Protein AF-A0A4D4MKD2-F1 (afdb_monomer_lite)

Structure (mmCIF, N/CA/C/O backbone):
data_AF-A0A4D4MKD2-F1
#
_entry.id   AF-A0A4D4MKD2-F1
#
loop_
_atom_site.group_PDB
_atom_site.id
_atom_site.type_symbol
_atom_site.label_atom_id
_atom_site.label_alt_id
_atom_site.label_comp_id
_atom_site.label_asym_id
_atom_site.label_entity_id
_atom_site.label_seq_id
_atom_site.pdbx_PDB_ins_code
_atom_site.Cartn_x
_atom_site.Cartn_y
_atom_site.Cartn_z
_atom_site.occupancy
_atom_site.B_iso_or_equiv
_atom_site.auth_seq_id
_atom_site.auth_comp_id
_atom_site.auth_asym_id
_atom_site.auth_atom_id
_atom_site.pdbx_PDB_model_num
ATOM 1 N N . MET A 1 1 ? 1.919 -8.644 10.568 1.00 84.56 1 MET A N 1
ATOM 2 C CA . MET A 1 1 ? 3.055 -7.917 9.960 1.00 84.56 1 MET A CA 1
ATOM 3 C C . MET A 1 1 ? 2.656 -7.557 8.543 1.00 84.56 1 MET A C 1
ATOM 5 O O . MET A 1 1 ? 2.285 -8.458 7.803 1.00 84.56 1 MET A O 1
ATOM 9 N N . THR A 1 2 ? 2.709 -6.273 8.194 1.00 95.94 2 THR A N 1
ATOM 10 C CA . THR A 1 2 ? 2.360 -5.762 6.858 1.00 95.94 2 THR A CA 1
ATOM 11 C C . THR A 1 2 ? 3.635 -5.260 6.192 1.00 95.94 2 THR A C 1
ATOM 13 O O . THR A 1 2 ? 4.411 -4.547 6.824 1.00 95.94 2 THR A O 1
ATOM 16 N N . VAL A 1 3 ? 3.877 -5.652 4.941 1.00 96.56 3 VAL A N 1
ATOM 17 C CA . VAL A 1 3 ? 5.058 -5.244 4.170 1.00 96.56 3 VAL A CA 1
ATOM 18 C C . VAL A 1 3 ? 4.607 -4.717 2.818 1.00 96.56 3 VAL A C 1
ATOM 20 O O . VAL A 1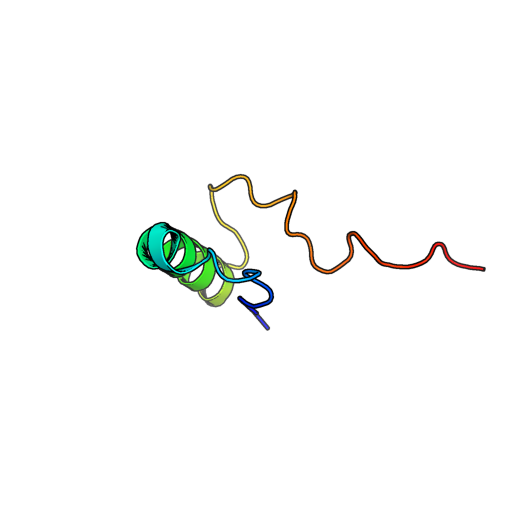 3 ? 3.805 -5.352 2.141 1.00 96.56 3 VAL A O 1
ATOM 23 N N . ALA A 1 4 ? 5.166 -3.579 2.416 1.00 97.50 4 ALA A N 1
ATOM 24 C CA . ALA A 1 4 ? 4.994 -3.007 1.091 1.00 97.50 4 ALA A CA 1
ATOM 25 C C . ALA A 1 4 ? 6.383 -2.765 0.487 1.00 97.50 4 ALA A C 1
ATOM 27 O O . ALA A 1 4 ? 7.083 -1.821 0.848 1.00 97.50 4 ALA A O 1
ATOM 28 N N . CYS A 1 5 ? 6.822 -3.676 -0.378 1.00 96.44 5 CYS A N 1
ATOM 29 C CA . CYS A 1 5 ? 8.144 -3.659 -1.002 1.00 96.44 5 CYS A CA 1
ATOM 30 C C . CYS A 1 5 ? 8.085 -4.281 -2.407 1.00 96.44 5 CYS A C 1
ATOM 32 O O . CYS A 1 5 ? 7.025 -4.701 -2.865 1.00 96.44 5 CYS A O 1
ATOM 34 N N . GLY A 1 6 ? 9.219 -4.331 -3.114 1.00 96.06 6 GLY A N 1
ATOM 35 C CA . GLY A 1 6 ? 9.284 -4.997 -4.421 1.00 96.06 6 GLY A CA 1
ATOM 36 C C . GLY A 1 6 ? 8.572 -4.245 -5.554 1.00 96.06 6 GLY A C 1
ATOM 37 O O . GLY A 1 6 ? 8.083 -4.864 -6.491 1.00 96.06 6 GLY A O 1
ATOM 38 N N . PHE A 1 7 ? 8.521 -2.910 -5.499 1.00 96.94 7 PHE A N 1
ATOM 39 C CA . PHE A 1 7 ? 7.831 -2.072 -6.495 1.00 96.94 7 PHE A CA 1
ATOM 40 C C . PHE A 1 7 ? 8.539 -1.937 -7.859 1.00 96.94 7 PHE A C 1
ATOM 42 O O . PHE A 1 7 ? 8.082 -1.179 -8.717 1.00 96.94 7 PHE A O 1
ATOM 49 N N . SER A 1 8 ? 9.678 -2.608 -8.048 1.00 96.31 8 SER A N 1
ATOM 50 C CA . SER A 1 8 ? 10.397 -2.721 -9.328 1.00 96.31 8 SER A CA 1
ATOM 51 C C . SER A 1 8 ? 10.615 -1.396 -10.076 1.00 96.31 8 SER A C 1
ATOM 53 O O . SER A 1 8 ? 10.457 -1.340 -11.290 1.00 96.31 8 SER A O 1
ATOM 55 N N . GLY A 1 9 ? 10.925 -0.310 -9.357 1.00 96.94 9 GLY A N 1
ATOM 56 C CA . GLY A 1 9 ? 11.217 1.012 -9.935 1.00 96.94 9 GLY A CA 1
ATOM 57 C C . GLY A 1 9 ? 10.002 1.873 -10.313 1.00 96.94 9 GLY A C 1
ATOM 58 O O . GLY A 1 9 ? 10.186 3.014 -10.718 1.00 96.94 9 GLY A O 1
ATOM 59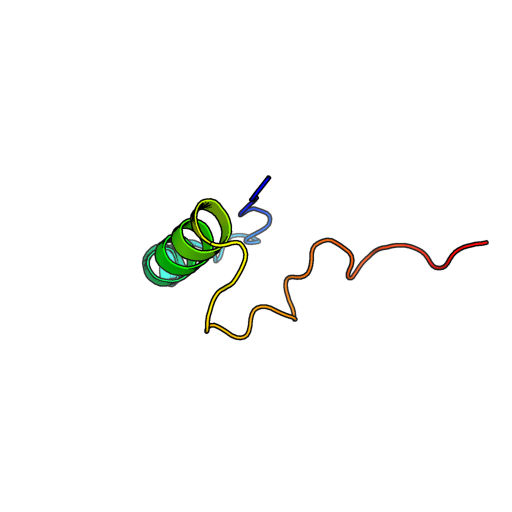 N N . HIS A 1 10 ? 8.768 1.382 -10.139 1.00 96.44 10 HIS A N 1
ATOM 60 C CA . HIS A 1 10 ? 7.555 2.068 -10.620 1.00 96.44 10 HIS A CA 1
ATOM 61 C C . HIS A 1 10 ? 6.507 2.336 -9.524 1.00 96.44 10 HIS A C 1
ATOM 63 O O . HIS A 1 10 ? 5.372 2.707 -9.824 1.00 96.44 10 HIS A O 1
ATOM 69 N N . GLY A 1 11 ? 6.875 2.165 -8.249 1.00 95.50 11 GLY A N 1
ATOM 70 C CA . GLY A 1 11 ? 5.956 2.292 -7.110 1.00 95.50 11 GLY A CA 1
ATOM 71 C C . GLY A 1 11 ? 5.524 3.717 -6.776 1.00 95.50 11 GLY A C 1
ATOM 72 O O . GLY A 1 11 ? 4.446 3.900 -6.221 1.00 95.50 11 GLY A O 1
ATOM 73 N N . PHE A 1 12 ? 6.326 4.729 -7.129 1.00 97.69 12 PHE A N 1
ATOM 74 C CA . PHE A 1 12 ? 6.127 6.104 -6.653 1.00 97.69 12 PHE A CA 1
ATOM 75 C C . PHE A 1 12 ? 4.740 6.667 -6.991 1.00 97.69 12 PHE A C 1
ATOM 77 O O . PHE A 1 12 ? 4.062 7.215 -6.127 1.00 97.69 12 PHE A O 1
ATOM 84 N N . LYS A 1 13 ? 4.263 6.453 -8.224 1.00 96.81 13 LYS A N 1
ATOM 85 C CA . LYS A 1 13 ? 2.946 6.944 -8.664 1.00 96.81 13 LYS A CA 1
ATOM 86 C C . LYS A 1 13 ? 1.765 6.320 -7.910 1.00 96.81 13 LYS A C 1
ATOM 88 O O . LYS A 1 13 ? 0.665 6.853 -7.965 1.00 96.81 13 LYS A O 1
ATOM 93 N N . PHE A 1 14 ? 1.989 5.198 -7.229 1.00 97.31 14 PHE A N 1
ATOM 94 C CA . PHE A 1 14 ? 0.971 4.474 -6.474 1.00 97.31 14 PHE A CA 1
ATOM 95 C C . PHE A 1 14 ? 1.062 4.716 -4.966 1.00 97.31 14 PHE A C 1
ATOM 97 O O . PHE A 1 14 ? 0.223 4.204 -4.235 1.00 97.31 14 PHE A O 1
ATOM 104 N N . VAL A 1 15 ? 2.043 5.490 -4.483 1.00 97.75 15 VAL A N 1
ATOM 105 C CA . VAL A 1 15 ? 2.251 5.725 -3.044 1.00 97.75 15 VAL A CA 1
ATOM 106 C C . VAL A 1 15 ? 0.977 6.165 -2.309 1.00 97.75 15 VAL A C 1
ATOM 108 O O . VAL A 1 15 ? 0.742 5.610 -1.239 1.00 97.75 15 VAL A O 1
ATOM 111 N N . PRO A 1 16 ? 0.116 7.059 -2.843 1.00 98.25 16 PRO A N 1
ATOM 112 C CA . PRO A 1 16 ? -1.116 7.435 -2.146 1.00 98.25 16 PRO A CA 1
ATOM 113 C C . PRO A 1 16 ? -2.044 6.241 -1.868 1.00 98.25 16 PRO A C 1
ATOM 115 O O . PRO A 1 16 ? -2.409 6.007 -0.720 1.00 98.25 16 PRO A O 1
ATOM 118 N N . VAL A 1 17 ? -2.357 5.436 -2.891 1.00 98.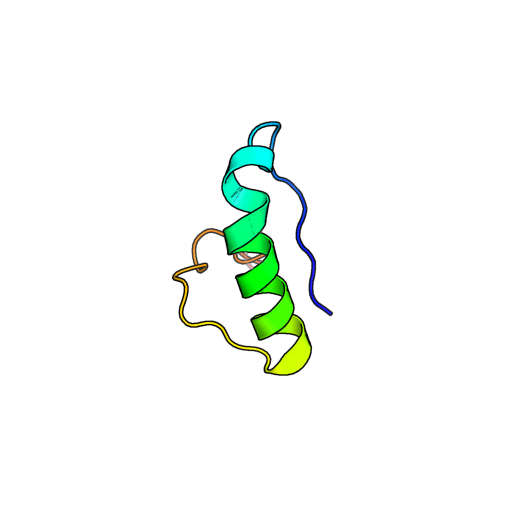31 17 VAL A N 1
ATOM 119 C CA . VAL A 1 17 ? -3.251 4.272 -2.740 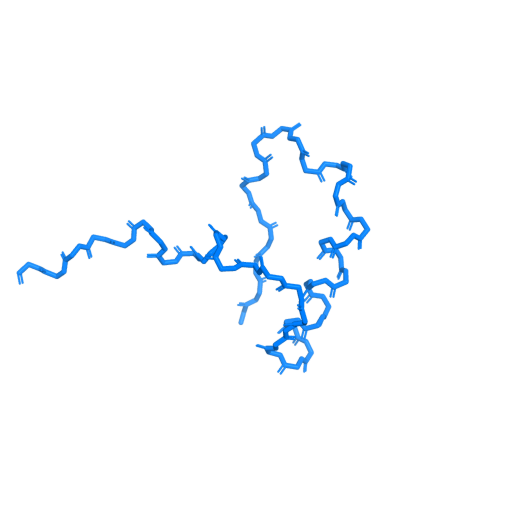1.00 98.31 17 VAL A CA 1
ATOM 120 C C . VAL A 1 17 ? -2.583 3.122 -1.981 1.00 98.31 17 VAL A C 1
ATOM 122 O O . VAL A 1 17 ? -3.223 2.440 -1.191 1.00 98.31 17 VAL A O 1
ATOM 125 N N . VAL A 1 18 ? -1.273 2.919 -2.154 1.00 98.31 18 VAL A N 1
ATOM 126 C CA . VAL A 1 18 ? -0.518 1.925 -1.376 1.00 98.31 18 VAL A CA 1
ATOM 127 C C . VAL A 1 18 ? -0.498 2.301 0.105 1.00 98.31 18 VAL A C 1
ATOM 129 O O . VAL A 1 18 ? -0.604 1.416 0.947 1.00 98.31 18 VAL A O 1
ATOM 132 N N . GLY A 1 19 ? -0.392 3.590 0.436 1.00 98.25 19 GLY A N 1
ATOM 133 C CA . GLY A 1 19 ? -0.463 4.076 1.812 1.00 98.25 19 GLY A CA 1
ATOM 134 C C . GLY A 1 19 ? -1.803 3.753 2.471 1.00 98.25 19 GLY A C 1
ATOM 135 O O . GLY A 1 19 ? -1.814 3.226 3.580 1.00 98.25 19 GLY A O 1
ATOM 136 N N . GLU A 1 20 ? -2.909 3.992 1.763 1.00 98.62 20 GLU A N 1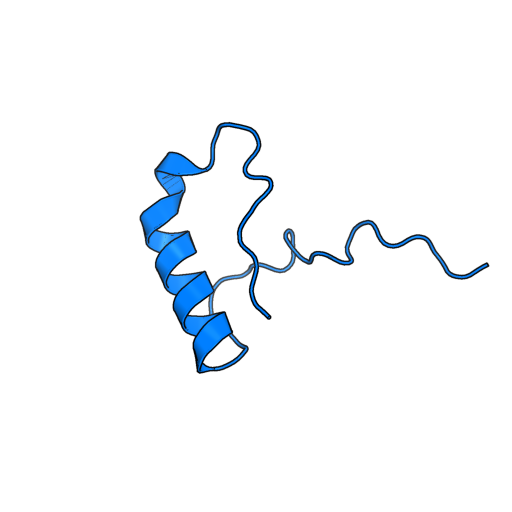
ATOM 137 C CA . GLU A 1 20 ? -4.261 3.615 2.199 1.00 98.62 20 GLU A CA 1
ATOM 138 C C . GLU A 1 20 ? -4.372 2.103 2.446 1.00 98.62 20 GLU A C 1
ATOM 140 O O . GLU A 1 20 ? -4.717 1.677 3.544 1.00 98.62 20 GLU A O 1
ATOM 145 N N . ILE A 1 21 ? -3.958 1.285 1.472 1.00 98.56 21 ILE A N 1
ATOM 146 C CA . ILE A 1 21 ? -3.959 -0.183 1.576 1.00 98.56 21 ILE A CA 1
ATOM 147 C C . ILE A 1 21 ? -3.143 -0.667 2.780 1.00 98.56 21 ILE A C 1
ATOM 149 O O . ILE A 1 21 ? -3.568 -1.558 3.514 1.00 98.56 21 ILE A O 1
ATOM 153 N N . VAL A 1 22 ? -1.943 -0.121 2.983 1.00 98.31 22 VAL A N 1
ATOM 154 C CA . VAL A 1 22 ? -1.066 -0.534 4.085 1.00 98.31 22 VAL A CA 1
ATOM 155 C C . VAL A 1 22 ? -1.650 -0.119 5.430 1.00 98.31 22 VAL A C 1
ATOM 157 O O . VAL A 1 22 ? -1.554 -0.904 6.373 1.00 98.31 22 VAL A O 1
ATOM 160 N N . ALA A 1 23 ? -2.263 1.064 5.525 1.00 98.50 23 ALA A N 1
ATOM 161 C CA . ALA A 1 23 ? -2.948 1.511 6.734 1.00 98.50 23 ALA A CA 1
ATOM 162 C C . ALA A 1 23 ? -4.113 0.572 7.084 1.00 98.50 23 ALA A C 1
ATOM 164 O O . ALA A 1 23 ? -4.163 0.050 8.198 1.00 98.50 23 ALA A O 1
ATOM 165 N N . ASP A 1 24 ? -4.972 0.274 6.111 1.00 98.62 24 ASP A N 1
ATOM 166 C CA . ASP A 1 24 ? -6.079 -0.677 6.226 1.00 98.62 24 ASP A CA 1
ATOM 167 C C . ASP A 1 24 ? -5.610 -2.057 6.713 1.00 98.62 24 ASP A C 1
ATOM 169 O O . ASP A 1 24 ? -6.099 -2.578 7.720 1.00 98.62 24 ASP A O 1
ATOM 173 N N . LEU A 1 25 ? -4.606 -2.637 6.048 1.00 98.25 25 LEU A N 1
ATOM 174 C CA . LEU A 1 25 ? -4.059 -3.948 6.397 1.00 98.25 25 LEU A CA 1
ATOM 175 C C . LEU A 1 25 ? -3.373 -3.957 7.767 1.00 98.25 25 LEU A C 1
ATOM 177 O O . LEU A 1 25 ? -3.448 -4.955 8.479 1.00 98.25 25 LEU A O 1
ATOM 181 N N . ALA A 1 26 ? -2.681 -2.879 8.139 1.00 98.19 26 ALA A N 1
ATOM 182 C CA . ALA A 1 26 ? -1.999 -2.781 9.426 1.00 98.19 26 ALA A CA 1
ATOM 183 C C . ALA A 1 26 ? -2.976 -2.637 10.602 1.00 98.19 26 ALA A C 1
ATOM 185 O O . ALA A 1 26 ? -2.703 -3.171 11.675 1.0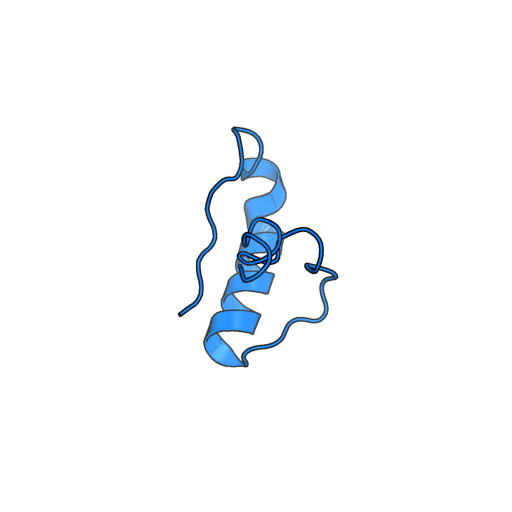0 98.19 26 ALA A O 1
ATOM 186 N N . LEU A 1 27 ? -4.090 -1.927 10.405 1.00 98.31 27 LEU A N 1
ATOM 187 C CA . LEU A 1 27 ? -5.057 -1.623 11.462 1.00 98.31 27 LEU A CA 1
ATOM 188 C C . LEU A 1 27 ? -6.193 -2.646 11.553 1.00 98.31 27 LEU A C 1
ATOM 190 O O . LEU A 1 27 ? -6.642 -2.962 12.652 1.00 98.31 27 LEU A O 1
ATOM 194 N N . THR A 1 28 ? -6.665 -3.159 10.416 1.00 98.06 28 THR A N 1
ATOM 195 C CA . THR A 1 28 ? -7.879 -3.994 10.338 1.00 98.06 28 THR A CA 1
ATOM 196 C C . THR A 1 28 ? -7.632 -5.383 9.753 1.00 98.06 28 THR A C 1
ATOM 198 O O . THR A 1 28 ? -8.472 -6.268 9.888 1.00 98.06 28 THR A O 1
ATOM 201 N N . GLY A 1 29 ? -6.483 -5.599 9.105 1.00 97.62 29 GLY A N 1
ATOM 202 C CA . GLY A 1 29 ? -6.151 -6.866 8.451 1.00 97.62 29 GLY A CA 1
ATOM 203 C C . GLY A 1 29 ? -6.834 -7.091 7.098 1.00 97.62 29 GLY A C 1
ATOM 204 O O . GLY A 1 29 ? -6.604 -8.126 6.477 1.00 97.62 29 GLY A O 1
ATOM 205 N N . THR A 1 30 ? -7.640 -6.144 6.611 1.00 97.56 30 THR A N 1
ATOM 206 C CA . THR A 1 30 ? -8.354 -6.237 5.326 1.00 97.56 30 THR A CA 1
ATOM 207 C C . THR A 1 30 ? -8.340 -4.897 4.600 1.00 97.56 30 THR A C 1
ATOM 209 O O . THR A 1 30 ? -8.143 -3.878 5.241 1.00 97.56 30 THR A O 1
ATOM 212 N N . THR A 1 31 ? -8.560 -4.885 3.285 1.00 98.38 31 THR A N 1
ATOM 213 C CA . THR A 1 31 ? -8.761 -3.660 2.492 1.00 98.38 31 THR A CA 1
ATOM 214 C C . THR A 1 31 ? -9.782 -3.930 1.385 1.00 98.38 31 THR A C 1
ATOM 216 O O . THR A 1 31 ? -9.956 -5.079 0.973 1.00 98.38 31 THR A O 1
ATOM 219 N N . ALA A 1 32 ? -10.451 -2.889 0.888 1.00 98.00 32 ALA A N 1
ATOM 220 C CA . ALA A 1 32 ? -11.391 -3.001 -0.230 1.00 98.00 32 ALA A CA 1
ATOM 221 C C . ALA A 1 32 ? -10.692 -3.104 -1.601 1.00 98.00 32 ALA A C 1
ATOM 223 O O . ALA A 1 32 ? -11.307 -3.525 -2.584 1.00 98.00 32 ALA A O 1
ATOM 224 N N . HIS A 1 33 ? -9.413 -2.724 -1.685 1.00 98.25 33 HIS A N 1
ATOM 225 C CA . HIS A 1 33 ? -8.660 -2.745 -2.939 1.00 98.25 33 HIS A CA 1
ATOM 226 C C . HIS A 1 33 ? -8.323 -4.182 -3.375 1.00 98.25 33 HIS A C 1
ATOM 228 O O . HIS A 1 33 ? -7.889 -4.995 -2.554 1.00 98.25 33 HIS A O 1
ATOM 234 N N . PRO A 1 34 ? -8.448 -4.524 -4.672 1.00 97.31 34 PRO A N 1
ATOM 235 C CA . PRO A 1 34 ? -8.190 -5.874 -5.169 1.00 97.31 34 PRO A CA 1
ATOM 236 C C . PRO A 1 34 ? -6.681 -6.163 -5.268 1.00 97.31 34 PRO A C 1
ATOM 238 O O . PRO A 1 34 ? -6.076 -6.095 -6.336 1.00 97.31 34 PRO A O 1
ATOM 241 N N . ILE A 1 35 ? -6.059 -6.518 -4.142 1.00 97.38 35 ILE A N 1
ATOM 242 C CA . ILE A 1 35 ? -4.603 -6.725 -4.025 1.00 97.38 35 ILE A CA 1
ATOM 243 C C . ILE A 1 35 ? -4.138 -8.174 -4.238 1.00 97.38 35 ILE A C 1
ATOM 245 O O . ILE A 1 35 ? -2.968 -8.477 -4.016 1.00 97.38 35 ILE A O 1
ATOM 249 N N . GLY A 1 36 ? -5.014 -9.079 -4.687 1.00 95.75 36 GLY A N 1
ATOM 250 C CA . GLY A 1 36 ? -4.713 -10.518 -4.791 1.00 95.75 36 GLY A CA 1
ATOM 251 C C . GLY A 1 36 ? -3.490 -10.849 -5.657 1.00 95.75 36 GLY A C 1
ATOM 252 O O . GLY A 1 36 ? -2.740 -11.772 -5.348 1.00 95.75 36 GLY A O 1
ATOM 253 N N . LEU A 1 37 ? -3.217 -10.046 -6.691 1.00 94.25 37 LEU A N 1
ATOM 254 C CA . LEU A 1 37 ? -2.021 -10.201 -7.524 1.00 94.25 37 LEU A CA 1
ATOM 255 C C . LEU A 1 37 ? -0.716 -10.000 -6.741 1.00 94.25 37 LEU A C 1
ATOM 257 O O . LEU A 1 37 ? 0.317 -10.493 -7.179 1.00 94.25 37 LEU A O 1
ATOM 261 N N . PHE A 1 38 ? -0.739 -9.295 -5.608 1.00 95.69 38 PHE A N 1
ATOM 262 C CA . PHE A 1 38 ? 0.426 -8.965 -4.782 1.00 95.69 38 PHE A CA 1
ATOM 263 C C . PHE A 1 38 ? 0.562 -9.859 -3.542 1.00 95.69 38 PHE A C 1
ATOM 265 O O . PHE A 1 38 ? 1.348 -9.531 -2.655 1.00 95.69 38 PHE A O 1
ATOM 272 N N . ASP A 1 39 ? -0.165 -10.983 -3.470 1.00 94.19 39 ASP A N 1
ATOM 273 C CA . ASP A 1 39 ? -0.039 -11.918 -2.348 1.00 94.19 39 ASP A CA 1
ATOM 274 C C . ASP A 1 39 ? 1.427 -12.383 -2.212 1.00 94.19 39 ASP A C 1
ATOM 276 O O . ASP A 1 39 ? 2.001 -12.913 -3.175 1.00 94.19 39 ASP A O 1
ATOM 280 N N . PRO A 1 40 ? 2.058 -12.206 -1.036 1.00 93.06 40 PRO A N 1
ATOM 281 C CA . PRO A 1 40 ? 3.460 -12.564 -0.832 1.00 93.06 40 PRO A CA 1
ATOM 282 C C . PRO A 1 40 ? 3.732 -14.067 -1.007 1.00 93.06 40 PRO A C 1
ATOM 284 O O . PRO A 1 40 ? 4.872 -14.462 -1.239 1.00 93.06 40 PRO A O 1
ATOM 287 N N . ARG A 1 41 ? 2.701 -14.915 -0.940 1.00 93.50 41 ARG A N 1
ATOM 288 C CA . ARG A 1 41 ? 2.787 -16.370 -1.114 1.00 93.50 41 ARG A CA 1
ATOM 289 C C . ARG A 1 41 ? 2.587 -16.811 -2.560 1.00 93.50 41 ARG A C 1
ATOM 291 O O . ARG A 1 41 ? 2.695 -18.001 -2.830 1.00 93.50 41 ARG A O 1
ATOM 298 N N . ARG A 1 42 ? 2.340 -15.900 -3.512 1.00 91.94 42 ARG A N 1
ATOM 299 C CA . ARG A 1 42 ? 2.106 -16.265 -4.926 1.00 91.94 42 ARG A CA 1
ATOM 300 C C . ARG A 1 42 ? 3.282 -17.009 -5.579 1.00 91.94 42 ARG A C 1
ATOM 302 O O . ARG A 1 42 ? 3.103 -17.640 -6.611 1.00 91.94 42 ARG A O 1
ATOM 309 N N . LEU A 1 43 ? 4.483 -16.888 -5.004 1.00 89.94 43 LEU A N 1
ATOM 310 C CA . LEU A 1 43 ? 5.709 -17.567 -5.442 1.00 89.94 43 LEU A CA 1
ATOM 311 C C . LEU A 1 43 ? 6.105 -18.737 -4.525 1.00 89.94 43 LEU A C 1
ATOM 313 O O . LEU A 1 43 ? 7.210 -19.260 -4.658 1.00 89.94 43 LEU A O 1
ATOM 317 N N . ALA A 1 44 ? 5.256 -19.126 -3.570 1.00 87.75 44 ALA A N 1
ATOM 318 C CA . ALA A 1 44 ? 5.535 -20.274 -2.721 1.00 87.75 44 ALA A CA 1
ATOM 319 C C . ALA A 1 44 ? 5.643 -21.539 -3.586 1.00 87.75 44 ALA A C 1
ATOM 321 O O . ALA A 1 44 ? 4.793 -21.795 -4.439 1.00 87.75 44 ALA A O 1
ATOM 322 N N . ALA A 1 45 ? 6.703 -22.320 -3.372 1.00 74.06 45 ALA A N 1
ATOM 323 C CA . ALA A 1 45 ? 6.859 -23.611 -4.027 1.00 74.06 45 ALA A CA 1
ATOM 324 C C . ALA A 1 45 ? 5.729 -24.560 -3.595 1.00 74.06 45 ALA A C 1
ATOM 326 O O . ALA A 1 45 ? 5.290 -24.523 -2.442 1.00 74.06 45 ALA A O 1
ATOM 327 N N . ALA A 1 46 ? 5.271 -25.417 -4.514 1.00 69.81 46 ALA A N 1
ATOM 328 C CA . ALA A 1 46 ? 4.367 -26.504 -4.160 1.00 69.81 46 ALA A CA 1
ATOM 329 C C . ALA A 1 46 ? 5.040 -27.399 -3.099 1.00 69.81 46 ALA A C 1
ATOM 331 O O . ALA A 1 46 ? 6.253 -27.620 -3.193 1.00 69.81 46 ALA A O 1
ATOM 332 N N . PRO A 1 47 ? 4.298 -27.884 -2.086 1.00 73.69 47 PRO A N 1
ATOM 333 C CA . PRO A 1 47 ? 4.856 -28.836 -1.136 1.00 73.69 47 PRO A CA 1
ATOM 334 C C . PRO A 1 47 ? 5.361 -30.075 -1.888 1.00 73.69 47 PRO A C 1
ATOM 336 O O . PRO A 1 47 ? 4.731 -30.501 -2.859 1.00 73.69 47 PRO A O 1
ATOM 339 N N . ALA A 1 48 ? 6.524 -30.575 -1.462 1.00 66.81 48 ALA A N 1
ATOM 340 C CA . ALA A 1 48 ? 7.168 -31.768 -2.011 1.00 66.81 48 ALA A CA 1
ATOM 341 C C . ALA A 1 48 ? 6.338 -33.036 -1.774 1.00 66.81 48 ALA A C 1
ATOM 343 O O . ALA A 1 48 ? 5.676 -33.111 -0.711 1.00 66.81 48 ALA A O 1
#

Radius of gyration: 12.32 Å; chains: 1; bounding box: 23×39×22 Å

pLDDT: mean 94.21, std 7.56, range [66.81, 98.62]

Organism: Streptomyces avermitilis (NCBI:txid33903)

InterPro domains:
  IPR036188 FAD/NAD(P)-binding domain superfamily [G3DSA:3.50.50.60] (1-47)

Secondary structure (DSSP, 8-state):
-------TT--GGGHHHHHHHHHHHHHTS--SS--GGG-TTTTPPPP-

Sequence (48 aa):
MTVACGFSGHGFKFVPVVGEIVADLALTGTTAHPIGLFDPRRLAAAPA

Foldseek 3Di:
DADDDDCVPPCPVVVVVVVVQRVCCVPPVDDPDPCVVVPPCPPPDDDD